Protein AF-A0A7L4ZDN5-F1 (afdb_monomer)

Radius of gyration: 17.94 Å; Cα contacts (8 Å, |Δi|>4): 133; chains: 1; bounding box: 50×24×49 Å

Sequence (112 aa):
MILIFNNRGILIPVFLIVPFFGITILYSFLKENVGGFFATDAAFQIALGIGLIISFLWTYLTSYDFIKVNGEKEKIEMNNYFFYMSNRLWSYIMLGAGILTIIGGIMEFFYG

Organism: NCBI:txid1218801

Secondary structure (DSSP, 8-state):
-----TTGGGHHHHHHHHHHHHHHHHHHHHHHHT-GGGGSHHHHHHHHHHHHHHHHHHHHHTTEEEEEETTEEEEEE-B-TTTSSBHHHHHHHHHHHHHHHHHHHHHHHHH-

Mean predicted aligned error: 8.12 Å

pLDDT: mean 80.84, std 15.25, range [33.5, 96.94]

Structure (mmCIF, N/CA/C/O backbone):
data_AF-A0A7L4ZDN5-F1
#
_entry.id   AF-A0A7L4ZDN5-F1
#
loop_
_atom_site.group_PDB
_atom_site.id
_atom_site.type_symbol
_atom_site.label_atom_id
_atom_site.label_alt_id
_atom_site.label_comp_id
_atom_site.label_asym_id
_atom_site.label_entity_id
_atom_site.label_seq_id
_atom_site.pdbx_PDB_ins_code
_atom_site.Cartn_x
_atom_site.Cartn_y
_atom_site.Cartn_z
_atom_site.occupancy
_atom_site.B_iso_or_equiv
_atom_site.auth_seq_id
_atom_site.auth_comp_id
_atom_site.auth_asym_id
_atom_site.auth_atom_id
_atom_site.pdbx_PDB_model_num
ATOM 1 N N . MET A 1 1 ? -32.380 -1.005 22.045 1.00 33.50 1 MET A N 1
ATOM 2 C CA . MET A 1 1 ? -31.529 -1.832 21.165 1.00 33.50 1 MET A CA 1
ATOM 3 C C . MET A 1 1 ? -31.236 -1.002 19.924 1.00 33.50 1 MET A C 1
ATOM 5 O O . MET A 1 1 ? -32.121 -0.835 19.096 1.00 33.50 1 MET A O 1
ATOM 9 N N . ILE A 1 2 ? -30.082 -0.336 19.872 1.00 34.75 2 ILE A N 1
ATOM 10 C CA . ILE A 1 2 ? -29.718 0.519 18.736 1.00 34.7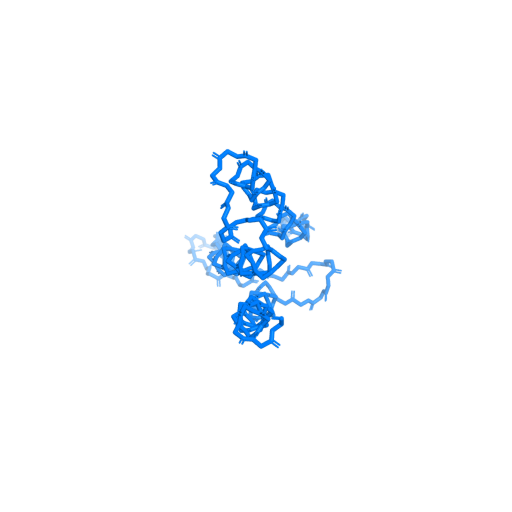5 2 ILE A CA 1
ATOM 11 C C . ILE A 1 2 ? -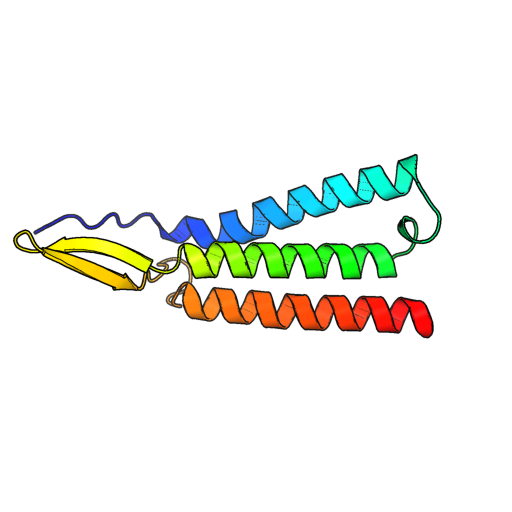29.122 -0.403 17.675 1.00 34.75 2 ILE A C 1
ATOM 13 O O . ILE A 1 2 ? -28.112 -1.056 17.923 1.00 34.75 2 ILE A O 1
ATOM 17 N N . LEU A 1 3 ? -29.791 -0.502 16.527 1.00 39.88 3 LEU A N 1
ATOM 18 C CA . LEU A 1 3 ? -29.281 -1.154 15.323 1.00 39.88 3 LEU A CA 1
ATOM 19 C C . LEU A 1 3 ? -28.041 -0.383 14.850 1.00 39.88 3 LEU A C 1
ATOM 21 O O . LEU A 1 3 ? -28.134 0.569 14.080 1.00 39.88 3 LEU A O 1
ATOM 25 N N . ILE A 1 4 ? -26.874 -0.768 15.363 1.00 48.44 4 ILE A N 1
ATOM 26 C CA . ILE A 1 4 ? -25.578 -0.324 14.857 1.00 48.44 4 ILE A CA 1
ATOM 27 C C . ILE A 1 4 ? -25.414 -0.975 13.479 1.00 48.44 4 ILE A C 1
ATOM 29 O O . ILE A 1 4 ? -25.508 -2.193 13.343 1.00 48.44 4 ILE A O 1
ATOM 33 N N . PHE A 1 5 ? -25.260 -0.141 12.449 1.00 43.78 5 PHE A N 1
ATOM 34 C CA . PHE A 1 5 ? -25.188 -0.510 11.033 1.00 43.78 5 PHE A CA 1
ATOM 35 C C . PHE A 1 5 ? -24.275 -1.725 10.780 1.00 43.78 5 PHE A C 1
ATOM 37 O O . PHE A 1 5 ? -23.051 -1.613 10.759 1.00 43.78 5 PHE A O 1
ATOM 44 N N . ASN A 1 6 ? -24.895 -2.877 10.518 1.00 48.50 6 ASN A N 1
ATOM 45 C CA . ASN A 1 6 ? -24.245 -4.187 10.417 1.00 48.50 6 ASN A CA 1
ATOM 46 C C . ASN A 1 6 ? -23.612 -4.484 9.036 1.00 48.50 6 ASN A C 1
ATOM 48 O O . ASN A 1 6 ? -23.188 -5.603 8.778 1.00 48.50 6 ASN A O 1
ATOM 52 N N . ASN A 1 7 ? -23.550 -3.499 8.129 1.00 50.47 7 ASN A N 1
ATOM 53 C CA . ASN A 1 7 ? -23.197 -3.702 6.710 1.00 50.47 7 ASN A CA 1
ATOM 54 C C . ASN A 1 7 ? -21.854 -3.090 6.280 1.00 50.47 7 ASN A C 1
ATOM 56 O O . ASN A 1 7 ? -21.553 -3.000 5.092 1.00 50.47 7 ASN A O 1
ATOM 60 N N . ARG A 1 8 ? -21.016 -2.668 7.232 1.00 55.81 8 ARG A N 1
ATOM 61 C CA . ARG A 1 8 ? -19.731 -2.019 6.922 1.00 55.81 8 ARG A CA 1
ATOM 62 C C . ARG A 1 8 ? -18.610 -2.991 6.517 1.00 55.81 8 ARG A C 1
ATOM 64 O O . ARG A 1 8 ? -17.585 -2.529 6.026 1.00 55.81 8 ARG A O 1
ATOM 71 N N . GLY A 1 9 ? -18.882 -4.304 6.582 1.00 53.78 9 GLY A N 1
ATOM 72 C CA . GLY A 1 9 ? -18.037 -5.422 6.120 1.00 53.78 9 GLY A CA 1
ATOM 73 C C . GLY A 1 9 ? -17.409 -5.245 4.732 1.00 53.78 9 GLY A C 1
ATOM 74 O O . GLY A 1 9 ? -16.285 -5.677 4.500 1.00 53.78 9 GLY A O 1
ATOM 75 N N . ILE A 1 10 ? -18.135 -4.590 3.822 1.00 60.59 10 ILE A N 1
ATOM 76 C CA . ILE A 1 10 ? -17.750 -4.388 2.415 1.00 60.59 10 ILE A CA 1
ATOM 77 C C . ILE A 1 10 ? -16.672 -3.302 2.242 1.00 60.59 10 ILE A C 1
ATOM 79 O O . ILE A 1 10 ? -16.037 -3.227 1.191 1.00 60.59 10 ILE A O 1
ATOM 83 N N . LEU A 1 11 ? -16.416 -2.477 3.261 1.00 69.06 11 LEU A N 1
ATOM 84 C CA . LEU A 1 11 ? -15.537 -1.317 3.117 1.00 69.06 11 LEU A CA 1
ATOM 85 C C . LEU A 1 11 ? -14.082 -1.697 2.808 1.00 69.06 11 LEU A C 1
ATOM 87 O O . LEU A 1 11 ? -13.474 -1.035 1.980 1.00 69.06 11 LEU A O 1
ATOM 91 N N . ILE A 1 12 ? -13.536 -2.779 3.382 1.00 72.00 12 ILE A N 1
ATOM 92 C CA . ILE A 1 12 ? -12.153 -3.206 3.083 1.00 72.00 12 ILE A CA 1
ATOM 93 C C . ILE A 1 12 ? -11.984 -3.631 1.618 1.00 72.00 12 ILE A C 1
ATOM 95 O O . ILE A 1 12 ? -11.082 -3.101 0.970 1.00 72.00 12 ILE A O 1
ATOM 99 N N . PRO A 1 13 ? -12.820 -4.535 1.060 1.00 74.06 13 PRO A N 1
ATOM 100 C CA . PRO A 1 13 ? -12.765 -4.850 -0.363 1.00 74.06 13 PRO A CA 1
ATOM 101 C C . PRO A 1 13 ? -12.829 -3.600 -1.238 1.00 74.06 13 PRO A C 1
ATOM 103 O O . PRO A 1 13 ? -12.035 -3.468 -2.159 1.00 74.06 13 PRO A O 1
ATOM 106 N N . VAL A 1 14 ? -13.703 -2.643 -0.918 1.00 79.94 14 VAL A N 1
ATOM 107 C CA . VAL A 1 14 ? -13.799 -1.379 -1.664 1.00 79.94 14 VAL A CA 1
ATOM 108 C C . VAL A 1 14 ? -12.513 -0.554 -1.542 1.00 79.94 14 VAL A C 1
ATOM 110 O O . VAL A 1 14 ? -12.011 -0.065 -2.552 1.00 79.94 14 VAL A O 1
ATOM 113 N N . PHE A 1 15 ? -11.944 -0.438 -0.339 1.00 81.38 15 PHE A N 1
ATOM 114 C CA . PHE A 1 15 ? -10.709 0.312 -0.091 1.00 81.38 15 PHE A CA 1
ATOM 115 C C . PHE A 1 15 ? -9.466 -0.316 -0.711 1.00 81.38 15 PHE A C 1
ATOM 117 O O . PHE A 1 15 ? -8.475 0.384 -0.857 1.00 81.38 15 PHE A O 1
ATOM 124 N N . LEU A 1 16 ? -9.511 -1.592 -1.093 1.00 84.31 16 LEU A N 1
ATOM 125 C CA . LEU A 1 16 ? -8.433 -2.252 -1.826 1.00 84.31 16 LEU A CA 1
ATOM 126 C C . LEU A 1 16 ? -8.678 -2.208 -3.339 1.00 84.31 16 LEU A C 1
ATOM 128 O O . LEU A 1 16 ? -7.780 -1.881 -4.111 1.00 84.31 16 LEU A O 1
ATOM 132 N N . ILE A 1 17 ? -9.908 -2.491 -3.768 1.00 87.50 17 ILE A N 1
ATOM 133 C CA . ILE A 1 17 ? -10.295 -2.558 -5.180 1.00 87.50 17 ILE A CA 1
ATOM 134 C C . ILE A 1 17 ? -10.182 -1.185 -5.848 1.00 87.50 17 ILE A C 1
ATOM 136 O O . ILE A 1 17 ? -9.636 -1.084 -6.945 1.00 87.50 17 ILE A O 1
ATOM 140 N N . VAL A 1 18 ? -10.669 -0.119 -5.203 1.00 88.19 18 VAL A N 1
ATOM 141 C CA . VAL A 1 18 ? -10.684 1.220 -5.812 1.00 88.19 18 VAL A CA 1
ATOM 142 C C . VAL A 1 18 ? -9.263 1.742 -6.074 1.00 88.19 18 VAL A C 1
ATOM 144 O O . VAL A 1 18 ? -8.991 2.111 -7.219 1.00 88.19 18 VAL A O 1
ATOM 147 N N . PRO A 1 19 ? -8.324 1.735 -5.106 1.00 89.06 19 PRO A N 1
ATOM 148 C CA . PRO A 1 19 ? -6.947 2.143 -5.376 1.00 89.06 19 PRO A CA 1
ATOM 149 C C . PRO A 1 19 ? -6.235 1.216 -6.362 1.00 89.06 19 PRO A C 1
ATOM 151 O O . PRO A 1 19 ? -5.477 1.705 -7.196 1.00 89.06 19 PRO A O 1
ATOM 154 N N . PHE A 1 20 ? -6.509 -0.093 -6.325 1.00 89.44 20 PHE A N 1
ATOM 155 C CA . PHE A 1 20 ? -5.940 -1.050 -7.276 1.00 89.44 20 PHE A CA 1
ATOM 156 C C . PHE A 1 20 ? -6.325 -0.718 -8.725 1.00 89.44 20 PHE A C 1
ATOM 158 O O . PHE A 1 20 ? -5.452 -0.579 -9.586 1.00 89.44 20 PHE A O 1
ATOM 165 N N . PHE A 1 21 ? -7.618 -0.521 -9.003 1.00 92.50 21 PHE A N 1
ATOM 166 C CA . PHE A 1 21 ? -8.073 -0.119 -10.337 1.00 92.50 21 PHE A CA 1
ATOM 167 C C . PHE A 1 21 ? -7.571 1.272 -10.720 1.00 92.50 21 PHE A C 1
ATOM 169 O O . PHE A 1 21 ? -7.106 1.456 -11.844 1.00 92.50 21 PHE A O 1
ATOM 176 N N . GLY A 1 22 ? -7.612 2.234 -9.791 1.00 91.62 22 GLY A N 1
ATOM 177 C CA . GLY A 1 22 ? -7.127 3.592 -10.033 1.00 91.62 22 GLY A CA 1
ATOM 178 C C . GLY A 1 22 ? -5.666 3.610 -10.481 1.00 91.62 22 GLY A C 1
ATOM 179 O O . GLY A 1 22 ? -5.332 4.243 -11.481 1.00 91.62 22 GLY A O 1
ATOM 180 N N . ILE A 1 23 ? -4.808 2.849 -9.801 1.00 93.06 23 ILE A N 1
ATOM 181 C CA . ILE A 1 23 ? -3.399 2.729 -10.174 1.00 93.06 23 ILE A CA 1
ATOM 182 C C . ILE A 1 23 ? -3.200 1.947 -11.463 1.00 93.06 23 ILE A C 1
ATOM 184 O O . ILE A 1 23 ? -2.368 2.346 -12.269 1.00 93.06 23 ILE A O 1
ATOM 188 N N . THR A 1 24 ? -3.952 0.873 -11.693 1.00 91.12 24 THR A N 1
ATOM 189 C CA . THR A 1 24 ? -3.816 0.086 -12.928 1.00 91.12 24 THR A CA 1
ATOM 190 C C . THR A 1 24 ? -4.135 0.935 -14.159 1.00 91.12 24 THR A C 1
ATOM 192 O O . THR A 1 24 ? -3.400 0.900 -15.146 1.00 91.12 24 THR A O 1
ATOM 195 N N . ILE A 1 25 ? -5.191 1.751 -14.085 1.00 94.12 25 ILE A N 1
ATOM 196 C CA . ILE A 1 25 ? -5.568 2.685 -15.153 1.00 94.12 25 ILE A CA 1
ATOM 197 C C . ILE A 1 25 ? -4.493 3.763 -15.321 1.00 94.12 25 ILE A C 1
ATOM 199 O O . ILE A 1 25 ? -4.047 4.011 -16.439 1.00 94.12 25 ILE A O 1
ATOM 203 N N . LEU A 1 26 ? -4.042 4.371 -14.218 1.00 92.50 26 LEU A N 1
ATOM 204 C CA . LEU A 1 26 ? -3.008 5.406 -14.243 1.00 92.50 26 LEU A CA 1
ATOM 205 C C . LEU A 1 26 ? -1.687 4.883 -14.828 1.00 92.50 26 LEU A C 1
ATOM 207 O O . LEU A 1 26 ? -1.085 5.538 -15.672 1.00 92.50 26 LEU A O 1
ATOM 211 N N . TYR A 1 27 ? -1.253 3.692 -14.415 1.00 92.62 27 TYR A N 1
ATOM 212 C CA . TYR A 1 27 ? -0.053 3.047 -14.935 1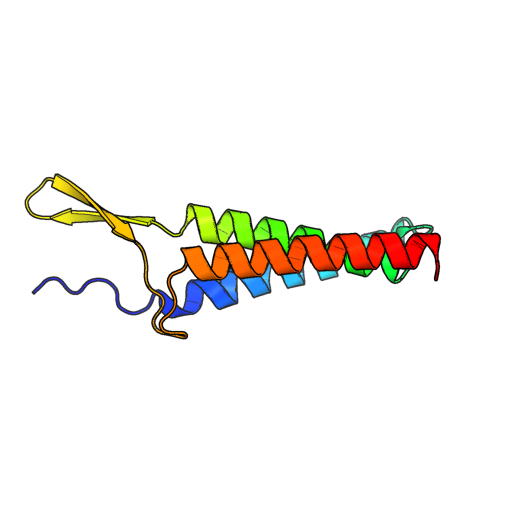.00 92.62 27 TYR A CA 1
ATOM 213 C C . TYR A 1 27 ? -0.195 2.731 -16.422 1.00 92.62 27 TYR A C 1
ATOM 215 O O . TYR A 1 27 ? 0.711 3.044 -17.185 1.00 92.62 27 TYR A O 1
ATOM 223 N N . SER A 1 28 ? -1.334 2.177 -16.849 1.00 91.56 28 SER A N 1
ATOM 224 C CA . SER A 1 28 ? -1.580 1.880 -18.268 1.00 91.56 28 SER A CA 1
ATOM 225 C C . SER A 1 28 ? -1.499 3.151 -19.116 1.00 91.56 28 SER A C 1
ATOM 227 O O . SER A 1 28 ? -0.808 3.178 -20.131 1.00 91.56 28 SER A O 1
ATOM 229 N N . PHE A 1 29 ? -2.096 4.246 -18.638 1.00 94.06 29 PHE A N 1
ATOM 230 C CA . PHE A 1 29 ? -1.999 5.549 -19.288 1.00 94.06 29 PHE A CA 1
ATOM 231 C C . PHE A 1 29 ? -0.552 6.067 -19.360 1.00 94.06 29 PHE A C 1
ATOM 233 O O . PHE A 1 29 ? -0.115 6.533 -20.413 1.00 94.06 29 PHE A O 1
ATOM 240 N N . LEU A 1 30 ? 0.217 5.973 -18.269 1.00 92.06 30 LEU A N 1
ATOM 241 C CA . LEU A 1 30 ? 1.624 6.395 -18.236 1.00 92.06 30 LEU A CA 1
ATOM 242 C C . LEU A 1 30 ? 2.511 5.527 -19.139 1.00 92.06 30 LEU A C 1
ATOM 244 O O . LEU A 1 30 ? 3.391 6.050 -19.823 1.00 92.06 30 LEU A O 1
ATOM 248 N N . LYS A 1 31 ? 2.257 4.218 -19.185 1.00 93.00 31 LYS A N 1
ATOM 249 C CA . LYS A 1 31 ? 2.956 3.269 -20.052 1.00 93.00 31 LYS A CA 1
ATOM 250 C C . LYS A 1 31 ? 2.765 3.611 -21.528 1.00 93.00 31 LYS A C 1
ATOM 252 O O . LYS A 1 31 ? 3.741 3.597 -22.271 1.00 93.00 31 LYS A O 1
ATOM 257 N N . GLU A 1 32 ? 1.543 3.952 -21.932 1.00 92.69 32 GLU A N 1
ATOM 258 C CA . GLU A 1 32 ? 1.213 4.292 -23.321 1.00 92.69 32 GLU A CA 1
ATOM 259 C C . GLU A 1 32 ? 1.696 5.689 -23.740 1.00 92.69 32 GLU A C 1
ATOM 261 O O . GLU A 1 32 ? 2.168 5.857 -24.861 1.00 92.69 32 GLU A O 1
ATOM 266 N N . ASN A 1 33 ? 1.593 6.693 -22.859 1.00 93.50 33 ASN A N 1
ATOM 267 C CA . ASN A 1 33 ? 1.843 8.096 -23.225 1.00 93.50 33 ASN A CA 1
ATOM 268 C C . ASN A 1 33 ? 3.263 8.585 -22.914 1.00 93.50 33 ASN A C 1
ATOM 270 O O . ASN A 1 33 ? 3.756 9.488 -23.586 1.00 93.50 33 ASN A O 1
ATOM 274 N N . VAL A 1 34 ? 3.907 8.039 -21.880 1.00 92.88 34 VAL A N 1
ATOM 275 C CA . VAL A 1 34 ? 5.234 8.488 -21.421 1.00 92.88 34 VAL A CA 1
ATOM 276 C C . VAL A 1 34 ? 6.316 7.475 -21.792 1.00 92.88 34 VAL A C 1
ATOM 278 O O . VAL A 1 34 ? 7.398 7.863 -22.229 1.00 92.88 34 VAL A O 1
ATOM 281 N N . GLY A 1 35 ? 6.033 6.177 -21.648 1.00 86.75 35 GLY A N 1
ATOM 282 C CA . GLY A 1 35 ? 7.004 5.113 -21.911 1.00 86.75 35 GLY A CA 1
ATOM 283 C C . GLY A 1 35 ? 8.232 5.162 -20.986 1.00 86.75 35 GLY A C 1
ATOM 284 O O . GLY A 1 35 ? 8.173 5.647 -19.852 1.00 86.75 35 GLY A O 1
ATOM 285 N N . GLY A 1 36 ? 9.361 4.615 -21.451 1.00 87.81 36 GLY A N 1
ATOM 286 C CA . GLY A 1 36 ? 10.617 4.579 -20.693 1.00 87.81 36 GLY A CA 1
ATOM 287 C C . GLY A 1 36 ? 10.517 3.708 -19.438 1.00 87.81 36 GLY A C 1
ATOM 288 O O . GLY A 1 36 ? 10.119 2.548 -19.521 1.00 87.81 36 GLY A O 1
ATOM 289 N N . PHE A 1 37 ? 10.842 4.275 -18.269 1.00 86.00 37 PHE A N 1
ATOM 290 C CA . PHE A 1 37 ? 10.713 3.585 -16.978 1.00 86.00 37 PHE A CA 1
ATOM 291 C C . PHE A 1 37 ? 9.309 2.998 -16.774 1.00 86.00 37 PHE A C 1
ATOM 293 O O . PHE A 1 37 ? 9.179 1.862 -16.329 1.00 86.00 37 PHE A O 1
ATOM 300 N N . PHE A 1 38 ? 8.258 3.716 -17.178 1.00 87.31 38 PHE A N 1
ATOM 301 C CA . PHE A 1 38 ? 6.871 3.275 -17.007 1.00 87.31 38 PHE A CA 1
ATOM 302 C C . PHE A 1 38 ? 6.475 2.087 -17.893 1.00 87.31 38 PHE A C 1
ATOM 304 O O . PHE A 1 38 ? 5.418 1.505 -17.676 1.00 87.31 38 PHE A O 1
ATOM 311 N N . ALA A 1 39 ? 7.302 1.694 -18.866 1.00 88.31 39 ALA A N 1
ATOM 312 C CA . ALA A 1 39 ? 7.070 0.487 -19.656 1.00 88.31 39 ALA A CA 1
ATOM 313 C C . ALA A 1 39 ? 7.571 -0.796 -18.971 1.00 88.31 39 ALA A C 1
ATOM 315 O O . ALA A 1 39 ? 7.240 -1.886 -19.435 1.00 88.31 39 ALA A O 1
ATOM 316 N N . THR A 1 40 ? 8.340 -0.665 -17.886 1.00 89.44 40 THR A N 1
ATOM 317 C CA . THR A 1 40 ? 8.919 -1.791 -17.143 1.00 89.44 40 THR A CA 1
ATOM 318 C C . THR A 1 40 ? 7.921 -2.416 -16.172 1.00 89.44 40 THR A C 1
ATOM 320 O O . THR A 1 40 ? 7.043 -1.731 -15.631 1.00 89.44 40 THR A O 1
ATOM 323 N N . ASP A 1 41 ?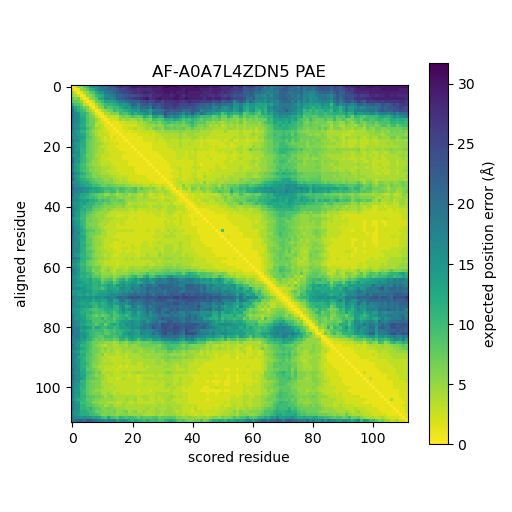 8.096 -3.711 -15.911 1.00 87.75 41 ASP A N 1
ATOM 324 C CA . ASP A 1 41 ? 7.322 -4.448 -14.908 1.00 87.75 41 ASP A CA 1
ATOM 325 C C . ASP A 1 41 ? 7.655 -3.966 -13.482 1.00 87.75 41 ASP A C 1
ATOM 327 O O . ASP A 1 41 ? 6.761 -3.817 -12.644 1.00 87.75 41 ASP A O 1
ATOM 331 N N . ALA A 1 42 ? 8.903 -3.547 -13.249 1.00 90.19 42 ALA A N 1
ATOM 332 C CA . ALA A 1 42 ? 9.334 -2.861 -12.033 1.00 90.19 42 ALA A CA 1
ATOM 333 C C . ALA A 1 42 ? 8.494 -1.607 -11.717 1.00 90.19 42 ALA A C 1
ATOM 335 O O . ALA A 1 42 ? 8.069 -1.398 -10.576 1.00 90.19 42 ALA A O 1
ATOM 336 N N . ALA A 1 43 ? 8.192 -0.780 -12.725 1.00 90.88 43 ALA A N 1
ATOM 337 C CA . ALA A 1 43 ? 7.350 0.400 -12.539 1.00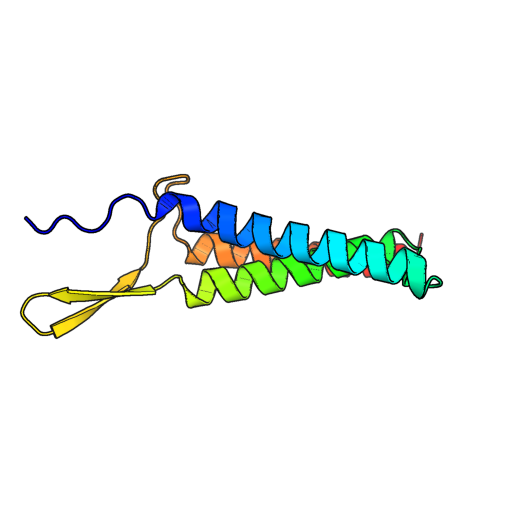 90.88 43 ALA A CA 1
ATOM 338 C C . ALA A 1 43 ? 5.901 0.039 -12.181 1.00 90.88 43 ALA A C 1
ATOM 340 O O . ALA A 1 43 ? 5.279 0.752 -11.389 1.00 90.88 43 ALA A O 1
ATOM 341 N N . PHE A 1 44 ? 5.371 -1.072 -12.706 1.00 92.25 44 PHE A N 1
ATOM 342 C CA . PHE A 1 44 ? 4.048 -1.565 -12.318 1.00 92.25 44 PHE A CA 1
ATOM 343 C C . PHE A 1 44 ? 4.029 -2.020 -10.857 1.00 92.25 44 PHE A C 1
ATOM 345 O O . PHE A 1 44 ? 3.115 -1.659 -10.117 1.00 92.25 44 PHE A O 1
ATOM 352 N N . GLN A 1 45 ? 5.056 -2.748 -10.410 1.00 93.19 45 GLN A N 1
ATOM 353 C CA . GLN A 1 45 ? 5.172 -3.185 -9.016 1.00 93.19 45 GLN A CA 1
ATOM 354 C C . GLN A 1 45 ? 5.276 -2.006 -8.044 1.00 93.19 45 GLN A C 1
ATOM 356 O O . GLN A 1 45 ? 4.569 -1.969 -7.035 1.00 93.19 45 GLN A O 1
ATOM 361 N N . ILE A 1 46 ? 6.097 -1.002 -8.367 1.00 93.12 46 ILE A N 1
ATOM 362 C CA . ILE A 1 46 ? 6.211 0.218 -7.556 1.00 93.12 46 ILE A CA 1
ATOM 363 C C . ILE A 1 46 ? 4.866 0.950 -7.508 1.00 93.12 46 ILE A C 1
ATOM 365 O O . ILE A 1 46 ? 4.423 1.354 -6.431 1.00 93.12 46 ILE A O 1
ATOM 369 N N . ALA A 1 47 ? 4.183 1.076 -8.650 1.00 93.38 47 ALA A N 1
ATOM 370 C CA . ALA A 1 47 ? 2.865 1.689 -8.713 1.00 93.38 47 ALA A CA 1
ATOM 371 C C . ALA A 1 47 ? 1.853 0.923 -7.844 1.00 93.38 47 ALA A C 1
ATOM 373 O O . ALA A 1 47 ? 1.201 1.529 -6.997 1.00 93.38 47 ALA A O 1
ATOM 374 N N . LEU A 1 48 ? 1.767 -0.405 -7.965 1.00 93.75 48 LEU A N 1
ATOM 375 C CA . LEU A 1 48 ? 0.909 -1.242 -7.118 1.00 93.75 48 LEU A CA 1
ATOM 376 C C . LEU A 1 48 ? 1.195 -1.050 -5.626 1.00 93.75 48 LEU A C 1
ATOM 378 O O . LEU A 1 48 ? 0.264 -0.911 -4.829 1.00 93.75 48 LEU A O 1
ATOM 382 N N . GLY A 1 49 ? 2.470 -0.987 -5.247 1.00 93.06 49 GLY A N 1
ATOM 383 C CA . GLY A 1 49 ? 2.877 -0.740 -3.871 1.00 93.06 49 GLY A CA 1
ATOM 384 C C . GLY A 1 49 ? 2.409 0.621 -3.339 1.00 93.06 49 GLY A C 1
ATOM 385 O O . GLY A 1 49 ? 1.893 0.699 -2.223 1.00 93.06 49 GLY A O 1
ATOM 386 N N . ILE A 1 50 ? 2.471 1.679 -4.157 1.00 93.50 50 ILE A N 1
ATOM 387 C CA . ILE A 1 50 ? 1.880 2.990 -3.828 1.00 93.50 50 ILE A CA 1
ATOM 388 C C . ILE A 1 50 ? 0.362 2.864 -3.618 1.00 93.50 50 ILE A C 1
ATOM 390 O O . ILE A 1 50 ? -0.190 3.458 -2.691 1.00 93.50 50 ILE A O 1
ATOM 394 N N . GLY A 1 51 ? -0.321 2.049 -4.420 1.00 93.38 51 GLY A N 1
ATOM 395 C CA . GLY A 1 51 ? -1.769 1.824 -4.319 1.00 93.38 51 GLY A CA 1
ATOM 396 C C . GLY A 1 51 ? -2.163 1.150 -3.018 1.00 93.38 51 GLY A C 1
ATOM 397 O O . GLY A 1 51 ? -3.146 1.537 -2.384 1.00 93.38 51 GLY A O 1
ATOM 398 N N . LEU A 1 52 ? -1.352 0.196 -2.568 1.00 93.44 52 LEU A N 1
ATOM 399 C CA . LEU A 1 52 ? -1.506 -0.443 -1.266 1.00 93.44 52 LEU A CA 1
ATOM 400 C C . LEU A 1 52 ? -1.245 0.532 -0.110 1.00 93.44 52 LEU A C 1
ATOM 402 O O . LEU A 1 52 ? -1.976 0.495 0.877 1.00 93.44 52 LEU A O 1
ATOM 406 N N . ILE A 1 53 ? -0.289 1.459 -0.237 1.00 93.88 53 ILE A N 1
ATOM 407 C CA . ILE A 1 53 ? -0.072 2.521 0.764 1.00 93.88 53 ILE A CA 1
ATOM 408 C C . ILE A 1 53 ? -1.274 3.472 0.834 1.00 93.88 53 ILE A C 1
ATOM 410 O O . ILE A 1 53 ? -1.715 3.828 1.928 1.00 93.88 53 ILE A O 1
ATOM 414 N N . ILE A 1 54 ? -1.847 3.855 -0.310 1.00 92.19 54 ILE A N 1
ATOM 415 C CA . ILE A 1 54 ? -3.078 4.661 -0.353 1.00 92.19 54 ILE A CA 1
ATOM 416 C C . ILE A 1 54 ? -4.235 3.895 0.305 1.00 92.19 54 ILE A C 1
ATOM 418 O O . ILE A 1 54 ? -4.964 4.461 1.121 1.00 92.19 54 ILE A O 1
ATOM 422 N N . SER A 1 55 ? -4.362 2.597 0.012 1.00 90.69 55 SER A N 1
ATOM 423 C CA . SER A 1 55 ? -5.369 1.713 0.617 1.00 90.69 55 SER A CA 1
ATOM 424 C C . SER A 1 55 ? -5.196 1.613 2.136 1.00 90.69 55 SER A C 1
ATOM 426 O O . SER A 1 55 ? -6.176 1.688 2.880 1.00 90.69 55 SER A O 1
ATOM 428 N N . PHE A 1 56 ? -3.950 1.518 2.616 1.00 91.75 56 PHE A N 1
ATOM 429 C CA . PHE A 1 56 ? -3.605 1.573 4.036 1.00 91.75 56 PHE A CA 1
ATOM 430 C C . PHE A 1 56 ? -4.078 2.879 4.672 1.00 91.75 56 PHE A C 1
ATOM 432 O O . PHE A 1 56 ? -4.803 2.829 5.665 1.00 91.75 56 PHE A O 1
ATOM 439 N N . LEU A 1 57 ? -3.703 4.032 4.107 1.00 89.88 57 LEU A N 1
ATOM 440 C CA . LEU A 1 57 ? -4.064 5.342 4.654 1.00 89.88 57 LEU A CA 1
ATOM 441 C C . LEU A 1 57 ? -5.580 5.499 4.740 1.00 89.88 57 LEU A C 1
ATOM 443 O O . LEU A 1 57 ? -6.108 5.901 5.777 1.00 89.88 57 LEU A O 1
ATOM 447 N N . TRP A 1 58 ? -6.288 5.117 3.680 1.00 88.06 58 TRP A N 1
ATOM 448 C C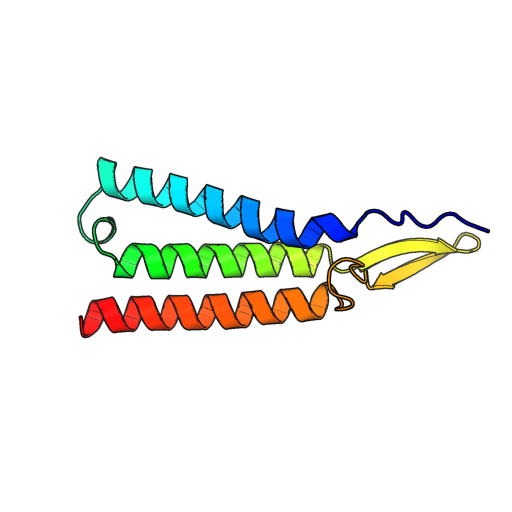A . TRP A 1 58 ? -7.743 5.182 3.642 1.00 88.06 58 TRP A CA 1
ATOM 449 C C . TRP A 1 58 ? -8.373 4.280 4.710 1.00 88.06 58 TRP A C 1
ATOM 451 O O . TRP A 1 58 ? -9.209 4.725 5.502 1.00 88.06 58 TRP A O 1
ATOM 461 N N . THR A 1 59 ? -7.937 3.022 4.786 1.00 85.75 59 THR A N 1
ATOM 462 C CA . THR A 1 59 ? -8.456 2.040 5.750 1.00 85.75 59 THR A CA 1
ATOM 463 C C . THR A 1 59 ? -8.141 2.446 7.191 1.00 85.75 59 THR A C 1
ATOM 465 O O . THR A 1 59 ? -8.972 2.287 8.083 1.00 85.75 59 THR A O 1
ATOM 468 N N . TYR A 1 60 ? -6.964 3.024 7.433 1.00 85.38 60 TYR A N 1
ATOM 469 C CA . TYR A 1 60 ? -6.557 3.510 8.747 1.00 85.38 60 TYR A CA 1
ATOM 470 C C . TYR A 1 60 ? -7.398 4.711 9.194 1.00 85.38 60 TYR A C 1
ATOM 472 O O . TYR A 1 60 ? -7.897 4.728 10.319 1.00 85.38 60 TYR A O 1
ATOM 480 N N . LEU A 1 61 ? -7.621 5.693 8.315 1.00 82.50 61 LEU A N 1
ATOM 481 C CA . LEU A 1 61 ? -8.438 6.872 8.628 1.00 82.50 61 LEU A CA 1
ATOM 482 C C . LEU A 1 61 ? -9.906 6.515 8.892 1.00 82.50 61 LEU A C 1
ATOM 484 O O . LEU A 1 61 ? -10.552 7.135 9.732 1.00 82.50 61 LEU A O 1
ATOM 488 N N . THR A 1 62 ? -10.415 5.485 8.220 1.00 79.88 62 THR A N 1
ATOM 489 C CA . THR A 1 62 ? -11.795 4.992 8.367 1.00 79.88 62 THR A CA 1
ATOM 490 C C . THR A 1 62 ? -11.940 3.878 9.410 1.00 79.88 62 THR A C 1
ATOM 492 O O . THR A 1 62 ? -13.009 3.285 9.547 1.00 79.88 62 THR A O 1
ATOM 495 N N . SER A 1 63 ? -10.880 3.584 10.170 1.00 75.44 63 SER A N 1
ATOM 496 C CA . SER A 1 63 ? -10.895 2.532 11.196 1.00 75.44 63 SER A CA 1
ATOM 497 C C . SER A 1 63 ? -11.704 2.897 12.443 1.00 75.44 63 SER A C 1
ATOM 499 O O . SER A 1 63 ? -12.083 2.007 13.205 1.00 75.44 63 SER A O 1
ATOM 501 N N . TYR A 1 64 ? -12.002 4.181 12.643 1.00 72.75 64 TYR A N 1
ATOM 502 C CA . TYR A 1 64 ? -12.758 4.669 13.787 1.00 72.75 64 TYR A CA 1
ATOM 503 C C . TYR A 1 64 ? -14.068 5.304 13.358 1.00 72.75 64 TYR A C 1
ATOM 505 O O . TYR A 1 64 ? -14.095 6.113 12.432 1.00 72.75 64 TYR A O 1
ATOM 513 N N . ASP A 1 65 ? -15.125 4.996 14.100 1.00 66.44 65 ASP A N 1
ATOM 514 C CA . ASP A 1 65 ? -16.394 5.699 13.992 1.00 66.44 65 ASP A CA 1
ATOM 515 C C . ASP A 1 65 ? -16.758 6.366 15.317 1.00 66.44 65 ASP A C 1
ATOM 517 O O . ASP A 1 65 ? -16.375 5.906 16.395 1.00 66.44 65 ASP A O 1
ATOM 521 N N . PHE A 1 66 ? -17.504 7.462 15.231 1.00 66.50 66 PHE A N 1
ATOM 522 C CA . PHE A 1 66 ? -18.037 8.154 16.394 1.00 66.50 66 PHE A CA 1
ATOM 523 C C . PHE A 1 66 ? -19.519 7.840 16.511 1.00 66.50 66 PHE A C 1
ATOM 525 O O . PHE A 1 66 ? -20.326 8.323 15.714 1.00 66.50 66 PHE A O 1
ATOM 532 N N . ILE A 1 67 ? -19.893 7.076 17.531 1.00 67.44 67 ILE A N 1
ATOM 533 C CA . ILE A 1 67 ? -21.301 6.870 17.859 1.00 67.44 67 ILE A CA 1
ATOM 534 C C . ILE A 1 67 ? -21.696 7.756 19.036 1.00 67.44 67 ILE A C 1
ATOM 536 O O . ILE A 1 67 ? -20.888 8.050 19.915 1.00 67.44 67 ILE A O 1
ATOM 540 N N . LYS A 1 68 ? -22.949 8.217 19.050 1.00 62.16 68 LYS A N 1
ATOM 541 C CA . LYS A 1 68 ? -23.506 8.888 20.225 1.00 62.16 68 LYS A CA 1
ATOM 542 C C . LYS A 1 68 ? -24.103 7.847 21.162 1.00 62.16 68 LYS A C 1
ATOM 544 O O . LYS A 1 68 ? -25.099 7.219 20.806 1.00 62.16 68 LYS A O 1
ATOM 549 N N . 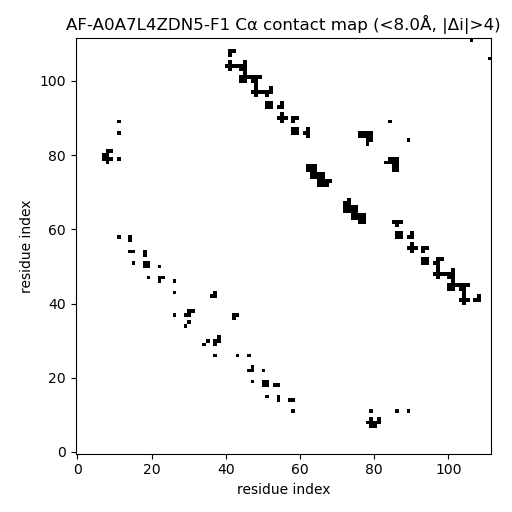VAL A 1 69 ? -23.534 7.716 22.353 1.00 68.75 69 VAL A N 1
ATOM 550 C CA . VAL A 1 69 ? -24.084 6.916 23.451 1.00 68.75 69 VAL A CA 1
ATOM 551 C C . VAL A 1 69 ? -24.462 7.891 24.558 1.00 68.75 69 VAL A C 1
ATOM 553 O O . VAL A 1 69 ? -23.641 8.683 25.001 1.00 68.75 69 VAL A O 1
ATOM 556 N N . ASN A 1 70 ? -25.737 7.908 24.951 1.00 67.25 70 ASN A N 1
ATOM 557 C CA . ASN A 1 70 ? -26.241 8.762 26.038 1.00 67.25 70 ASN A CA 1
ATOM 558 C C . ASN A 1 70 ? -25.938 10.271 25.889 1.00 67.25 70 ASN A C 1
ATOM 560 O O . ASN A 1 70 ? -25.817 10.988 26.875 1.00 67.25 70 ASN A O 1
ATOM 564 N N . GLY A 1 71 ? -25.843 10.768 24.652 1.00 72.25 71 GLY A N 1
ATOM 565 C CA . GLY A 1 71 ? -25.555 12.178 24.359 1.00 72.25 71 GLY A CA 1
ATOM 566 C C . GLY A 1 71 ? -24.066 12.510 24.206 1.00 72.25 71 GLY A C 1
ATOM 567 O O . GLY A 1 71 ? -23.751 13.550 23.625 1.00 72.25 71 GLY A O 1
ATOM 568 N N . GLU A 1 72 ? -23.166 11.608 24.601 1.00 67.88 72 GLU A N 1
ATOM 569 C CA . GLU A 1 72 ? -21.715 11.749 24.453 1.00 67.88 72 GLU A CA 1
ATOM 570 C C . GLU A 1 72 ? -21.207 11.030 23.194 1.00 67.88 72 GLU A C 1
ATOM 572 O O . GLU A 1 72 ? -21.763 10.017 22.766 1.00 67.88 72 GLU A O 1
ATOM 577 N N . LYS A 1 73 ? -20.180 11.591 22.540 1.00 69.25 73 LYS A N 1
ATOM 578 C CA . LYS A 1 73 ? -19.549 10.977 21.362 1.00 69.25 73 LYS A CA 1
ATOM 579 C C . LYS A 1 73 ? -18.480 9.991 21.826 1.00 69.25 73 LYS A C 1
ATOM 581 O O . LYS A 1 73 ? -17.408 10.416 22.247 1.00 69.25 73 LYS A O 1
ATOM 586 N N . GLU A 1 74 ? -18.738 8.700 21.675 1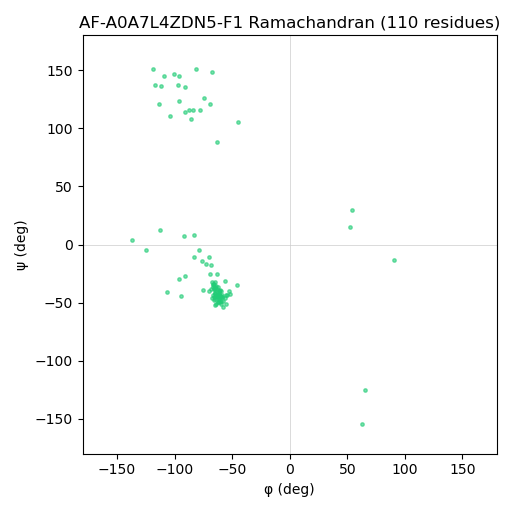.00 71.56 74 GLU A N 1
ATOM 587 C CA . GLU A 1 74 ? -17.755 7.648 21.922 1.00 71.56 74 GLU A CA 1
ATOM 588 C C . GLU A 1 74 ? -17.093 7.207 20.613 1.00 71.56 74 GLU A C 1
ATOM 590 O O . GLU A 1 74 ? -17.748 7.048 19.579 1.00 71.56 74 GLU A O 1
ATOM 595 N N . LYS A 1 75 ? -15.770 7.024 20.659 1.00 67.88 75 LYS A N 1
ATOM 596 C CA . LYS A 1 75 ? -14.962 6.548 19.535 1.00 67.88 75 LYS A CA 1
ATOM 597 C C . LYS A 1 75 ? -14.883 5.025 19.600 1.00 67.88 75 LYS A C 1
ATOM 599 O O . LYS A 1 75 ? -14.272 4.489 20.520 1.00 67.88 75 LYS A O 1
ATOM 604 N N . ILE A 1 76 ? -15.461 4.338 18.619 1.00 70.62 76 ILE A N 1
ATOM 605 C CA . ILE A 1 76 ? -15.459 2.873 18.540 1.00 70.62 76 ILE A CA 1
ATOM 606 C C . ILE A 1 76 ? -14.609 2.422 17.355 1.00 70.62 76 ILE A C 1
ATOM 608 O O . ILE A 1 76 ? -14.669 2.998 16.267 1.00 70.62 76 ILE A O 1
ATOM 612 N N . GLU A 1 77 ? -13.789 1.396 17.581 1.00 64.25 77 GLU A N 1
ATOM 613 C CA . GLU A 1 77 ? -13.016 0.744 16.525 1.00 64.25 77 GLU A CA 1
ATOM 614 C C . GLU A 1 77 ? -13.940 -0.122 15.665 1.00 64.25 77 GLU A C 1
ATOM 616 O O . GLU A 1 77 ? -14.695 -0.962 16.161 1.00 64.25 77 GLU A O 1
ATOM 621 N N . MET A 1 78 ? -13.902 0.104 14.355 1.00 66.31 78 MET A N 1
ATOM 622 C CA . MET A 1 78 ? -14.724 -0.636 13.413 1.00 66.31 78 MET A CA 1
ATOM 623 C C . MET A 1 78 ? -14.130 -2.021 13.152 1.00 66.31 78 MET A C 1
ATOM 625 O O . MET A 1 78 ? -13.059 -2.165 12.553 1.00 66.31 78 MET A O 1
ATOM 629 N N . ASN A 1 79 ? -14.879 -3.046 13.550 1.00 61.41 79 ASN A N 1
ATOM 630 C CA . ASN A 1 79 ? -14.611 -4.429 13.180 1.00 61.41 79 ASN A CA 1
ATOM 631 C C . ASN A 1 79 ? -15.367 -4.784 11.902 1.00 61.41 79 ASN A C 1
ATOM 633 O O . ASN A 1 79 ? -16.550 -4.464 11.763 1.00 61.41 79 ASN A O 1
ATOM 637 N N . ASN A 1 80 ? -14.689 -5.463 10.976 1.00 62.84 80 ASN A N 1
ATOM 638 C CA . ASN A 1 80 ? -15.306 -5.898 9.734 1.00 62.84 80 ASN A CA 1
ATOM 639 C C . ASN A 1 80 ? -15.794 -7.344 9.824 1.00 62.84 80 ASN A C 1
ATOM 641 O O . ASN A 1 80 ? -15.021 -8.269 10.070 1.00 62.84 80 ASN A O 1
ATOM 645 N N . TYR A 1 81 ? -17.088 -7.537 9.558 1.00 56.84 81 TYR A N 1
ATOM 646 C CA . TYR A 1 81 ? -17.745 -8.848 9.600 1.00 56.84 81 TYR A CA 1
ATOM 647 C C . TYR A 1 81 ? -17.201 -9.846 8.572 1.00 56.84 81 TYR A C 1
ATOM 649 O O . TYR A 1 81 ? -17.282 -11.046 8.797 1.00 56.84 81 TYR A O 1
ATOM 657 N N . PHE A 1 82 ? -16.627 -9.370 7.463 1.00 53.75 82 PHE A N 1
ATOM 658 C CA . PHE A 1 82 ? -16.163 -10.236 6.373 1.00 53.75 82 PHE A CA 1
ATOM 659 C C . PHE A 1 82 ? -14.935 -11.084 6.732 1.00 53.75 82 PHE A C 1
ATOM 661 O O . PHE A 1 82 ? -14.731 -12.134 6.136 1.00 53.75 82 PHE A O 1
ATOM 668 N N . PHE A 1 83 ? -14.121 -10.640 7.695 1.00 61.00 83 PHE A N 1
ATOM 669 C CA . PHE A 1 83 ? -12.856 -11.302 8.033 1.00 61.00 83 PHE A CA 1
ATOM 670 C C . PHE A 1 83 ? -12.599 -11.436 9.538 1.00 61.00 83 PHE A C 1
ATOM 672 O O . PHE A 1 83 ? -11.522 -11.886 9.915 1.00 61.00 83 PHE A O 1
ATOM 679 N N . TYR A 1 84 ? -13.543 -11.028 10.399 1.00 65.88 84 TYR A N 1
ATOM 680 C CA . TYR A 1 84 ? -13.393 -11.016 11.867 1.00 65.88 84 TYR A CA 1
ATOM 681 C C . TYR A 1 84 ? -12.134 -10.283 12.383 1.00 65.88 84 TYR A C 1
ATOM 683 O O . TYR A 1 84 ? -11.763 -10.412 13.546 1.00 65.88 84 TYR A O 1
ATOM 691 N N . MET A 1 85 ? -11.487 -9.485 11.532 1.00 69.69 85 MET A N 1
ATOM 692 C CA . MET A 1 85 ? -10.291 -8.702 11.836 1.00 69.69 85 MET A CA 1
ATOM 693 C C . MET A 1 85 ? -10.651 -7.216 11.878 1.00 69.69 85 MET A C 1
ATOM 695 O O . MET A 1 85 ? -11.499 -6.751 11.107 1.00 69.69 85 MET A O 1
ATOM 699 N N . SER A 1 86 ? -10.004 -6.460 12.769 1.00 74.69 86 SER A N 1
ATOM 700 C CA . SER A 1 86 ? -10.221 -5.015 12.845 1.00 74.69 86 SER A CA 1
ATOM 701 C C . SER A 1 86 ? -9.687 -4.321 11.590 1.00 74.69 86 SER A C 1
ATOM 703 O O . SER A 1 86 ? -8.694 -4.751 10.991 1.00 74.69 86 SER A O 1
ATOM 705 N N . ASN A 1 87 ? -10.326 -3.217 11.187 1.00 76.56 87 ASN A N 1
ATOM 706 C CA . ASN A 1 87 ? -9.861 -2.407 10.052 1.00 76.56 87 ASN A CA 1
ATOM 707 C C . ASN A 1 87 ? -8.414 -1.945 10.240 1.00 76.56 87 ASN A C 1
ATOM 709 O O . ASN A 1 87 ? -7.655 -1.829 9.281 1.00 76.56 87 ASN A O 1
ATOM 713 N N . ARG A 1 88 ? -8.009 -1.737 11.493 1.00 79.88 88 ARG A N 1
ATOM 714 C CA . ARG A 1 88 ? -6.647 -1.365 11.844 1.00 79.88 88 ARG A CA 1
ATOM 715 C C . ARG A 1 88 ? -5.640 -2.458 11.493 1.00 79.88 88 ARG A C 1
ATOM 717 O O . ARG A 1 88 ? -4.609 -2.153 10.900 1.00 79.88 88 ARG A O 1
ATOM 724 N N . LEU A 1 89 ? -5.943 -3.719 11.789 1.00 82.88 89 LEU A N 1
ATOM 725 C CA . LEU A 1 89 ? -5.058 -4.827 11.436 1.00 82.88 89 LEU A CA 1
ATOM 726 C C . LEU A 1 89 ? -4.933 -4.984 9.913 1.00 82.88 89 LEU A C 1
ATOM 728 O O . LEU A 1 89 ? -3.825 -5.107 9.396 1.00 82.88 89 LEU A O 1
ATOM 732 N N . TRP A 1 90 ? -6.044 -4.856 9.187 1.00 84.62 90 TRP A N 1
ATOM 733 C CA . TRP A 1 90 ? -6.034 -4.823 7.723 1.00 84.62 90 TRP A CA 1
ATOM 734 C C . TRP A 1 90 ? -5.214 -3.672 7.150 1.00 84.62 90 TRP A C 1
ATOM 736 O O . TRP A 1 90 ? -4.476 -3.868 6.186 1.00 84.62 90 TRP A O 1
ATOM 746 N N . SER A 1 91 ? -5.290 -2.492 7.767 1.00 87.19 91 SER A N 1
ATOM 747 C CA . SER A 1 91 ? -4.475 -1.351 7.363 1.00 87.19 91 SER A CA 1
ATOM 748 C C . SER A 1 91 ? -2.977 -1.694 7.453 1.00 87.19 91 SER A C 1
ATOM 750 O O . SER A 1 91 ? -2.240 -1.491 6.490 1.00 87.19 91 SER A O 1
ATOM 752 N N . TYR A 1 92 ? -2.526 -2.327 8.541 1.00 89.06 92 TYR A N 1
ATOM 753 C CA . TYR A 1 92 ? -1.126 -2.732 8.683 1.00 89.06 92 TYR A CA 1
ATOM 754 C C . TYR A 1 92 ? -0.702 -3.826 7.697 1.00 89.06 92 TYR A C 1
ATOM 756 O O . TYR A 1 92 ? 0.425 -3.781 7.207 1.00 89.06 92 TYR A O 1
ATOM 764 N N . ILE A 1 93 ? -1.592 -4.763 7.352 1.00 90.19 93 ILE A N 1
ATOM 765 C CA . ILE A 1 93 ? -1.325 -5.756 6.298 1.00 90.19 93 ILE A CA 1
ATOM 766 C C . ILE A 1 93 ? -1.094 -5.055 4.954 1.00 90.19 93 ILE A C 1
ATOM 768 O O . ILE A 1 93 ? -0.113 -5.350 4.274 1.00 90.19 93 ILE A O 1
ATOM 772 N N . MET A 1 94 ? -1.954 -4.097 4.587 1.00 91.00 94 MET A N 1
ATOM 773 C CA . MET A 1 94 ? -1.801 -3.326 3.346 1.00 91.00 94 MET A CA 1
ATOM 774 C C . MET A 1 94 ? -0.517 -2.494 3.343 1.00 91.00 94 MET A C 1
ATOM 776 O O . MET A 1 94 ? 0.155 -2.426 2.318 1.00 91.00 94 MET A O 1
ATOM 780 N N . LEU A 1 95 ? -0.136 -1.908 4.483 1.00 94.00 95 LEU A N 1
ATOM 781 C CA . LEU A 1 95 ? 1.128 -1.182 4.618 1.00 94.00 95 LEU A CA 1
ATOM 782 C C . LEU A 1 95 ? 2.330 -2.106 4.391 1.00 94.00 95 LEU A C 1
ATOM 784 O O . LEU A 1 95 ? 3.214 -1.779 3.601 1.00 94.00 95 LEU A O 1
ATOM 788 N N . GLY A 1 96 ? 2.350 -3.262 5.060 1.00 95.06 96 GLY A N 1
ATOM 789 C CA . GLY A 1 96 ? 3.417 -4.249 4.913 1.00 95.06 96 GLY A CA 1
ATOM 790 C C . GLY A 1 96 ? 3.534 -4.751 3.475 1.00 95.06 96 GLY A C 1
ATOM 791 O O . GLY A 1 96 ? 4.620 -4.722 2.901 1.00 95.06 96 GLY A O 1
ATOM 792 N N . ALA A 1 97 ? 2.410 -5.130 2.861 1.00 93.81 97 ALA A N 1
ATOM 793 C CA . ALA A 1 97 ? 2.368 -5.540 1.462 1.00 93.81 97 ALA A CA 1
ATOM 794 C C . ALA A 1 97 ? 2.836 -4.414 0.527 1.00 93.81 97 ALA A C 1
ATOM 796 O O . ALA A 1 97 ? 3.657 -4.656 -0.353 1.00 93.81 97 ALA A O 1
ATOM 797 N N . GLY A 1 98 ? 2.387 -3.175 0.746 1.00 94.94 98 GLY A N 1
ATOM 798 C CA . GLY A 1 98 ? 2.796 -2.012 -0.042 1.00 94.94 98 GLY A CA 1
ATOM 799 C C . GLY A 1 98 ? 4.304 -1.779 -0.015 1.00 94.94 98 GLY A C 1
ATOM 800 O O . GLY A 1 98 ? 4.922 -1.668 -1.070 1.00 94.94 98 GLY A O 1
ATOM 801 N N . ILE A 1 99 ? 4.915 -1.793 1.174 1.00 96.94 99 ILE A N 1
ATOM 802 C CA . ILE A 1 99 ? 6.368 -1.635 1.333 1.00 96.94 99 ILE A CA 1
ATOM 803 C C . ILE A 1 99 ? 7.123 -2.767 0.630 1.00 96.94 99 ILE A C 1
ATOM 805 O O . ILE A 1 99 ? 8.052 -2.496 -0.127 1.00 96.94 99 ILE A O 1
ATOM 809 N N . LEU A 1 100 ? 6.719 -4.025 0.842 1.00 96.75 100 LEU A N 1
ATOM 810 C CA . LEU A 1 100 ? 7.373 -5.177 0.213 1.00 96.75 100 LEU A CA 1
ATOM 811 C C . LEU A 1 100 ? 7.283 -5.126 -1.315 1.00 96.75 100 LEU A C 1
ATOM 813 O O . LEU A 1 100 ? 8.265 -5.421 -1.986 1.00 96.75 100 LEU A O 1
ATOM 817 N N . THR A 1 101 ? 6.139 -4.704 -1.859 1.00 95.06 101 THR A N 1
ATOM 818 C CA . THR A 1 101 ? 5.943 -4.589 -3.313 1.00 95.06 101 THR A CA 1
ATOM 819 C C . THR A 1 101 ? 6.808 -3.471 -3.905 1.00 95.06 101 THR A C 1
ATOM 821 O O . THR A 1 101 ? 7.389 -3.649 -4.970 1.00 95.06 101 THR A O 1
ATOM 824 N N . ILE A 1 102 ? 6.967 -2.344 -3.197 1.00 96.19 102 ILE A N 1
ATOM 825 C CA . ILE A 1 102 ? 7.881 -1.267 -3.617 1.00 96.19 102 ILE A CA 1
ATOM 826 C C . ILE A 1 102 ? 9.330 -1.748 -3.596 1.00 96.19 102 ILE A C 1
ATOM 828 O O . ILE A 1 102 ? 10.053 -1.526 -4.561 1.00 96.19 102 ILE A O 1
ATOM 832 N N . ILE A 1 103 ? 9.759 -2.409 -2.516 1.00 96.12 103 ILE A N 1
ATOM 833 C CA . ILE A 1 103 ? 11.120 -2.953 -2.420 1.00 96.12 103 ILE A CA 1
ATOM 834 C C . ILE A 1 103 ? 11.357 -3.969 -3.540 1.00 96.12 103 ILE A C 1
ATOM 836 O O . ILE A 1 103 ? 12.395 -3.905 -4.189 1.00 96.12 103 ILE A O 1
ATOM 840 N N . GLY A 1 104 ? 10.392 -4.856 -3.797 1.00 94.25 104 GLY A N 1
ATOM 841 C CA . GLY A 1 104 ? 10.432 -5.811 -4.905 1.00 94.25 104 GLY A CA 1
ATOM 842 C C . GLY A 1 104 ? 10.642 -5.122 -6.251 1.00 94.25 104 GLY A C 1
ATOM 843 O O . GLY A 1 104 ? 11.610 -5.431 -6.938 1.00 94.25 104 GLY A O 1
ATOM 844 N N . GLY A 1 105 ? 9.832 -4.106 -6.562 1.00 92.69 105 GLY A N 1
ATOM 845 C CA . GLY A 1 105 ? 9.962 -3.368 -7.818 1.00 92.69 105 GLY A CA 1
ATOM 846 C C . GLY A 1 105 ? 11.267 -2.576 -7.932 1.00 92.69 105 GLY A C 1
ATOM 847 O O . GLY A 1 105 ? 11.844 -2.496 -9.011 1.00 92.69 105 GLY A O 1
ATOM 848 N N . ILE A 1 106 ? 11.793 -2.037 -6.826 1.00 93.94 106 ILE A N 1
ATOM 849 C CA . ILE A 1 106 ? 13.119 -1.398 -6.811 1.00 93.94 106 ILE A CA 1
ATOM 850 C C . ILE A 1 106 ? 14.217 -2.431 -7.094 1.00 93.94 106 ILE A C 1
ATOM 852 O O . ILE A 1 106 ? 15.112 -2.169 -7.894 1.00 93.94 106 ILE A O 1
ATOM 856 N N . MET A 1 107 ? 14.161 -3.599 -6.453 1.00 94.56 107 MET A N 1
ATOM 857 C CA . MET A 1 107 ? 15.138 -4.667 -6.667 1.00 94.56 107 MET A CA 1
ATOM 858 C C . MET A 1 107 ? 15.091 -5.180 -8.107 1.00 94.56 107 MET A C 1
ATOM 860 O O . MET A 1 107 ? 16.138 -5.332 -8.725 1.00 94.56 107 MET A O 1
ATOM 864 N N . GLU A 1 108 ? 13.900 -5.386 -8.663 1.00 92.12 108 GLU A N 1
ATOM 865 C CA . GLU A 1 108 ? 13.728 -5.788 -10.059 1.00 92.12 108 GLU A CA 1
ATOM 866 C C . GLU A 1 108 ? 14.268 -4.732 -11.027 1.00 92.12 108 GLU A C 1
ATOM 868 O O . GLU A 1 108 ? 14.902 -5.073 -12.015 1.00 92.12 108 GLU A O 1
ATOM 873 N N . PHE A 1 109 ? 14.119 -3.444 -10.714 1.00 91.81 109 PHE A N 1
ATOM 874 C CA . PHE A 1 109 ? 14.695 -2.386 -11.539 1.00 91.81 109 PHE A CA 1
ATOM 875 C C . PHE A 1 109 ? 16.234 -2.398 -11.570 1.00 91.81 109 PHE A C 1
ATOM 877 O O . PHE A 1 109 ? 16.830 -2.064 -12.591 1.00 91.81 109 PHE A O 1
ATOM 884 N N . PHE A 1 110 ? 16.887 -2.737 -10.452 1.00 90.69 110 PHE A N 1
ATOM 885 C CA . PHE A 1 110 ? 18.352 -2.720 -10.350 1.00 90.69 110 PHE A CA 1
ATOM 886 C C . PHE A 1 110 ? 19.025 -4.046 -10.721 1.00 90.69 110 PHE A C 1
ATOM 888 O O . PHE A 1 110 ? 20.194 -4.033 -11.109 1.00 90.69 110 PHE A O 1
ATOM 895 N N . TYR A 1 111 ? 18.330 -5.171 -10.559 1.00 89.94 111 TYR A N 1
ATOM 896 C CA . TYR A 1 111 ? 18.904 -6.516 -10.675 1.00 89.94 111 TYR A CA 1
ATOM 897 C C . TYR A 1 111 ? 18.185 -7.426 -11.684 1.00 89.94 111 TYR A C 1
ATOM 899 O O . TYR A 1 111 ? 18.632 -8.561 -11.865 1.00 89.94 111 TYR A O 1
ATOM 907 N N . GLY A 1 112 ? 17.080 -6.969 -12.284 1.00 75.38 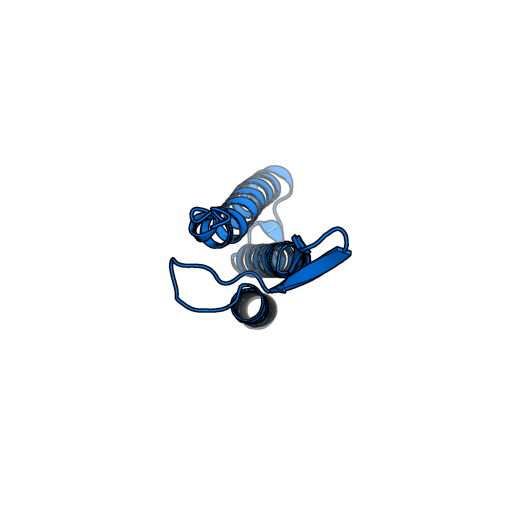112 GLY A N 1
ATOM 908 C CA . GLY A 1 112 ? 16.289 -7.692 -13.287 1.00 75.38 112 GLY A CA 1
ATOM 909 C C . GLY A 1 112 ? 16.696 -7.416 -14.727 1.00 75.38 112 GLY A C 1
ATOM 910 O O . GLY A 1 112 ? 17.394 -6.409 -14.985 1.00 75.38 112 GLY A O 1
#

Foldseek 3Di:
DDPDPQPCLCVLVVLLVVLQVVLVVVLVVCCVPPNDPSVDPLVSLLSSLVSLLSSLVVLQVVQWDWDDDPNDTDIDGDARPNPRDTSNVVSVVSNVSSVVSNVVSVCVVVPD

Solvent-accessible surface area (backbone atoms only — not comparable to full-atom values): 5924 Å² total; per-residue (Å²): 135,82,85,69,81,86,72,60,36,58,51,61,62,49,41,48,49,52,35,46,51,53,40,53,54,51,46,52,51,40,28,75,74,68,32,72,69,46,62,37,70,30,43,51,33,33,46,53,11,53,23,26,40,53,22,14,55,53,34,45,69,62,17,57,45,77,45,75,57,97,87,43,79,44,81,42,76,42,68,26,75,78,73,81,45,42,32,55,59,53,15,52,51,30,37,54,52,9,52,52,33,30,53,49,13,52,48,40,63,77,74,101